Protein AF-A0A9Q3V8D7-F1 (afdb_monomer)

Structure (mmCIF, N/CA/C/O backbone):
data_AF-A0A9Q3V8D7-F1
#
_entry.id   AF-A0A9Q3V8D7-F1
#
loop_
_atom_site.group_PDB
_atom_site.id
_atom_site.type_symbol
_atom_site.label_atom_id
_atom_site.label_alt_id
_atom_site.label_comp_id
_atom_site.label_asym_id
_atom_site.label_entity_id
_atom_site.label_seq_id
_atom_site.pdbx_PDB_ins_code
_atom_site.Cartn_x
_atom_site.Cartn_y
_atom_site.Cartn_z
_atom_site.occupancy
_atom_site.B_iso_or_equiv
_atom_site.auth_seq_id
_atom_site.auth_comp_id
_atom_site.auth_asym_id
_atom_site.auth_atom_id
_atom_site.pdbx_PDB_model_num
ATOM 1 N N . MET A 1 1 ? -5.210 4.820 -7.169 1.00 57.53 1 MET A N 1
ATOM 2 C CA . MET A 1 1 ? -3.738 4.662 -7.185 1.00 57.53 1 MET A CA 1
ATOM 3 C C . MET A 1 1 ? -3.347 3.950 -8.468 1.00 57.53 1 MET A C 1
ATOM 5 O O . MET A 1 1 ? -3.920 2.905 -8.742 1.00 57.53 1 MET A O 1
ATOM 9 N N . LYS A 1 2 ? -2.452 4.526 -9.281 1.00 47.22 2 LYS A N 1
ATOM 10 C CA . LYS A 1 2 ? -1.842 3.814 -10.414 1.00 47.22 2 LYS A CA 1
ATOM 11 C C . LYS A 1 2 ? -0.611 3.086 -9.882 1.00 47.2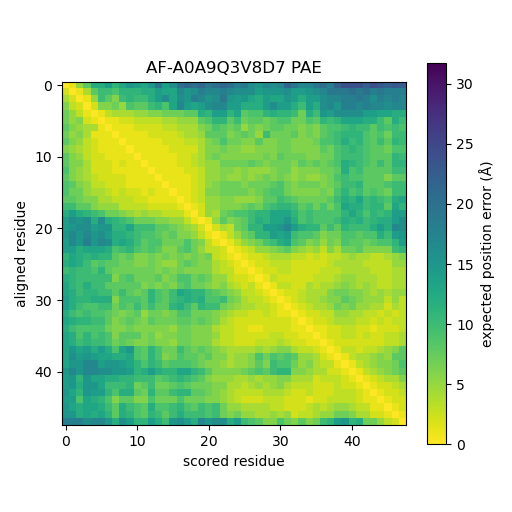2 2 LYS A C 1
ATOM 13 O O . LYS A 1 2 ? 0.267 3.730 -9.321 1.00 47.22 2 LYS A O 1
ATOM 18 N N . VAL A 1 3 ? -0.589 1.767 -10.008 1.00 57.59 3 VAL A N 1
ATOM 19 C CA . VAL A 1 3 ? 0.579 0.932 -9.703 1.00 57.59 3 VAL A CA 1
ATOM 20 C C . VAL A 1 3 ? 1.456 0.831 -10.947 1.00 57.59 3 VAL A C 1
ATOM 22 O O . VAL A 1 3 ? 0.931 0.728 -12.056 1.00 57.59 3 VAL A O 1
ATOM 25 N N . ASN A 1 4 ? 2.777 0.888 -10.769 1.00 64.31 4 ASN A N 1
ATOM 26 C CA . ASN A 1 4 ? 3.727 0.910 -11.885 1.00 64.31 4 ASN A CA 1
ATOM 27 C C . ASN A 1 4 ? 4.249 -0.489 -12.252 1.00 64.31 4 ASN A C 1
ATOM 29 O O . ASN A 1 4 ? 4.733 -0.672 -13.367 1.00 64.31 4 ASN A O 1
ATOM 33 N N . THR A 1 5 ? 4.147 -1.479 -11.354 1.00 71.44 5 THR A N 1
ATOM 34 C CA . THR A 1 5 ? 4.554 -2.871 -11.625 1.00 71.44 5 THR A CA 1
ATOM 35 C C . THR A 1 5 ? 3.547 -3.892 -11.091 1.00 71.44 5 THR A C 1
ATOM 37 O O . THR A 1 5 ? 2.700 -3.585 -10.249 1.00 71.44 5 THR A O 1
ATOM 40 N N . VAL A 1 6 ? 3.644 -5.131 -11.585 1.00 75.94 6 VAL A N 1
ATOM 41 C CA . VAL A 1 6 ? 2.782 -6.247 -11.164 1.00 75.94 6 VAL A CA 1
ATOM 42 C C . VAL A 1 6 ? 3.041 -6.632 -9.703 1.00 75.94 6 VAL A C 1
ATOM 44 O O . VAL A 1 6 ? 2.088 -6.942 -8.991 1.00 75.94 6 VAL A O 1
ATOM 47 N N . GLU A 1 7 ? 4.288 -6.575 -9.216 1.00 71.12 7 GLU A N 1
ATOM 48 C CA . GLU A 1 7 ? 4.570 -6.812 -7.791 1.00 71.12 7 GLU A CA 1
ATOM 49 C C . GLU A 1 7 ? 3.894 -5.767 -6.904 1.00 71.12 7 GLU A C 1
ATOM 51 O O . GLU A 1 7 ? 3.251 -6.119 -5.918 1.00 71.12 7 GLU A O 1
ATOM 56 N N . GLN A 1 8 ? 3.966 -4.493 -7.296 1.00 67.75 8 GLN A N 1
ATOM 57 C CA . GLN A 1 8 ? 3.320 -3.405 -6.566 1.00 67.75 8 GLN A CA 1
ATOM 58 C C . GLN A 1 8 ? 1.798 -3.584 -6.496 1.00 67.75 8 GLN A C 1
ATOM 60 O O . GLN A 1 8 ? 1.196 -3.305 -5.461 1.00 67.75 8 GLN A O 1
ATOM 65 N N . PHE A 1 9 ? 1.174 -4.093 -7.565 1.00 76.81 9 PHE A N 1
ATOM 66 C CA . PHE A 1 9 ? -0.248 -4.443 -7.558 1.00 76.81 9 PHE A CA 1
ATOM 67 C C . PHE A 1 9 ? -0.562 -5.543 -6.541 1.00 76.81 9 PHE A C 1
ATOM 69 O O . PHE A 1 9 ? -1.479 -5.382 -5.743 1.0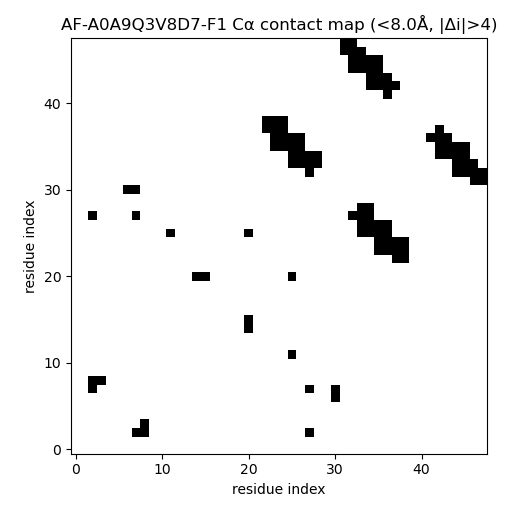0 76.81 9 PHE A O 1
ATOM 76 N N . LYS A 1 10 ? 0.221 -6.630 -6.527 1.00 77.56 10 LYS A N 1
ATOM 77 C CA . LYS A 1 10 ? 0.011 -7.758 -5.605 1.00 77.56 10 LYS A CA 1
ATOM 78 C C . LYS A 1 10 ? 0.174 -7.359 -4.143 1.00 77.56 10 LYS A C 1
ATOM 80 O O . LYS A 1 10 ? -0.634 -7.766 -3.318 1.00 77.56 10 LYS A O 1
ATOM 85 N N . VAL A 1 11 ? 1.188 -6.551 -3.827 1.00 75.12 11 VAL A N 1
ATOM 86 C CA . VAL A 1 11 ? 1.385 -6.026 -2.467 1.00 75.12 11 VAL A CA 1
ATOM 87 C C . VAL A 1 11 ? 0.197 -5.159 -2.059 1.00 75.12 11 VAL A C 1
ATOM 89 O O . VAL A 1 11 ? -0.311 -5.290 -0.951 1.00 75.12 11 VAL A O 1
ATOM 92 N N . LEU A 1 12 ? -0.290 -4.305 -2.960 1.00 74.00 12 LEU A N 1
ATOM 93 C CA . LEU A 1 12 ? -1.417 -3.427 -2.668 1.00 74.00 12 LEU A CA 1
ATOM 94 C C . LEU A 1 12 ? -2.728 -4.207 -2.486 1.00 74.00 12 LEU A C 1
ATOM 96 O O . LEU A 1 12 ? -3.474 -3.891 -1.569 1.00 74.00 12 LEU A O 1
ATOM 100 N N . GLU A 1 13 ? -2.988 -5.232 -3.303 1.00 78.19 13 GLU A N 1
ATOM 101 C CA . GLU A 1 13 ? -4.120 -6.161 -3.133 1.00 78.19 13 GLU A CA 1
ATOM 102 C C . GLU A 1 13 ? -4.032 -6.929 -1.812 1.00 78.19 13 GLU A C 1
ATOM 104 O O . GLU A 1 13 ? -4.996 -6.938 -1.056 1.00 78.19 13 GLU A O 1
ATOM 109 N N . PHE A 1 14 ? -2.859 -7.476 -1.475 1.00 78.38 14 PHE A N 1
ATOM 110 C CA . PHE A 1 14 ? -2.642 -8.155 -0.197 1.00 78.38 14 PHE A CA 1
ATOM 111 C C . PHE A 1 14 ? -2.937 -7.229 0.989 1.00 78.38 14 PHE A C 1
ATOM 113 O O . PHE A 1 14 ? -3.614 -7.623 1.937 1.00 78.38 14 PHE A O 1
ATOM 120 N N . LEU A 1 15 ? -2.479 -5.978 0.929 1.00 75.06 15 LEU A N 1
ATOM 121 C CA . LEU A 1 15 ? -2.778 -4.995 1.966 1.00 75.06 15 LEU A CA 1
ATOM 122 C C . LEU A 1 15 ? -4.272 -4.651 2.011 1.00 75.06 15 LEU A C 1
ATOM 124 O O . LEU A 1 15 ? -4.807 -4.518 3.104 1.00 75.06 15 LEU A O 1
ATOM 128 N N . LYS A 1 16 ? -4.962 -4.563 0.864 1.00 73.44 16 LYS A N 1
ATOM 129 C CA . LYS A 1 16 ? -6.419 -4.345 0.839 1.00 73.44 16 LYS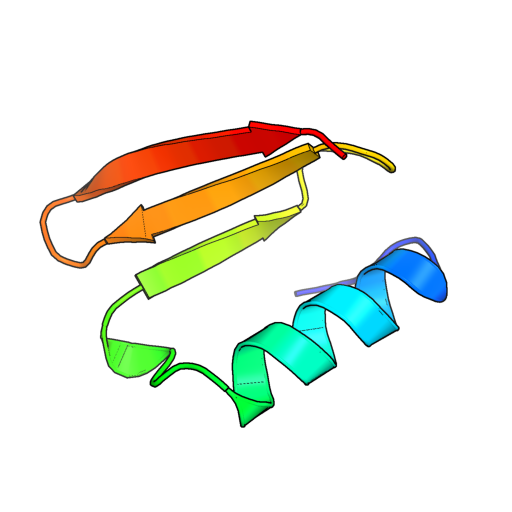 A CA 1
ATOM 130 C C . LYS A 1 16 ? -7.195 -5.480 1.502 1.00 73.44 16 LYS A C 1
ATOM 132 O O . LYS A 1 16 ? -8.206 -5.218 2.141 1.00 73.44 16 LYS A O 1
ATOM 137 N N . GLU A 1 17 ? -6.767 -6.721 1.292 1.00 77.38 17 GLU A N 1
ATOM 138 C CA . GLU A 1 17 ? -7.463 -7.904 1.808 1.00 77.38 17 GLU A CA 1
ATOM 139 C C . GLU A 1 17 ? -7.216 -8.122 3.302 1.00 77.38 17 GLU A C 1
ATOM 141 O O . GLU A 1 17 ? -8.110 -8.574 4.011 1.00 77.38 17 GLU A O 1
ATOM 146 N N . ASN A 1 18 ? -6.010 -7.809 3.786 1.00 74.81 18 ASN A N 1
ATOM 147 C CA . ASN A 1 18 ? -5.611 -8.097 5.167 1.00 74.81 18 ASN A CA 1
ATOM 148 C C . ASN A 1 18 ? -5.856 -6.934 6.131 1.00 74.81 18 ASN A C 1
ATOM 150 O O . ASN A 1 18 ? -5.870 -7.143 7.342 1.00 74.81 18 ASN A O 1
ATOM 154 N N . PHE A 1 19 ? -6.028 -5.717 5.618 1.00 70.56 19 PHE A N 1
ATOM 155 C CA . PHE A 1 19 ? -6.119 -4.524 6.441 1.00 70.56 19 PHE A CA 1
ATOM 156 C C . PHE A 1 19 ? -7.336 -3.662 6.069 1.00 70.56 19 PHE A C 1
ATOM 158 O O . PHE A 1 19 ? -7.597 -3.392 4.898 1.00 70.56 19 PHE A O 1
ATOM 165 N N . GLU A 1 20 ? -8.059 -3.159 7.076 1.00 68.25 20 GLU A N 1
ATOM 166 C CA . GLU A 1 20 ? -9.127 -2.169 6.887 1.00 68.25 20 GLU A CA 1
ATOM 167 C C . GLU A 1 20 ? -8.558 -0.814 6.431 1.00 68.25 20 GLU A C 1
ATOM 169 O O . GLU A 1 20 ? -8.311 0.083 7.232 1.00 68.25 20 GLU A O 1
ATOM 174 N N . LEU A 1 21 ? -8.388 -0.631 5.118 1.00 63.16 21 LEU A N 1
ATOM 175 C CA . LEU A 1 21 ? -7.831 0.588 4.500 1.00 63.16 21 LEU A CA 1
ATOM 176 C C . LEU A 1 21 ? -8.545 1.899 4.865 1.00 63.16 21 LEU A C 1
ATOM 178 O O . LEU A 1 21 ? -8.039 2.976 4.560 1.00 63.16 21 LEU A O 1
ATOM 182 N N . ASN A 1 22 ? -9.718 1.833 5.493 1.00 65.25 22 ASN A N 1
ATOM 183 C CA . ASN A 1 22 ? -10.395 3.016 6.016 1.00 65.25 22 ASN A CA 1
ATOM 184 C C . ASN A 1 22 ? -9.626 3.667 7.175 1.00 65.25 22 ASN A C 1
ATOM 186 O O . ASN A 1 22 ? -9.876 4.831 7.476 1.00 65.25 22 ASN A O 1
ATOM 190 N N . LEU A 1 23 ? -8.700 2.939 7.803 1.00 68.56 23 LEU A N 1
ATOM 191 C CA . LEU A 1 23 ? -7.893 3.423 8.919 1.00 68.56 23 LEU A CA 1
ATOM 192 C C . LEU A 1 23 ? -6.501 3.905 8.481 1.00 68.56 23 LEU A C 1
ATOM 194 O O . LEU A 1 23 ? -5.870 4.656 9.211 1.00 68.56 23 LEU A O 1
ATOM 198 N N . PHE A 1 24 ? -6.023 3.548 7.283 1.00 71.88 24 PHE A N 1
ATOM 199 C CA . PHE A 1 24 ? -4.674 3.919 6.838 1.00 71.88 24 PHE A CA 1
ATOM 200 C C . PHE A 1 24 ? -4.550 4.067 5.321 1.00 71.88 24 PHE A C 1
ATOM 202 O O . PHE A 1 24 ? -5.072 3.297 4.515 1.00 71.88 24 PHE A O 1
ATOM 209 N N . LYS A 1 25 ? -3.755 5.056 4.922 1.00 75.69 25 LYS A N 1
ATOM 210 C CA . LYS A 1 25 ? -3.374 5.342 3.546 1.00 75.69 25 LYS A CA 1
ATOM 211 C C . LYS A 1 25 ? -2.039 4.674 3.223 1.00 75.69 25 LYS A C 1
ATOM 213 O O . LYS A 1 25 ? -1.010 4.997 3.813 1.00 75.69 25 LYS A O 1
ATOM 218 N N . VAL A 1 26 ? -2.043 3.791 2.230 1.00 75.50 26 VAL A N 1
ATOM 219 C CA . VAL A 1 26 ? -0.833 3.118 1.737 1.00 75.50 26 VAL A CA 1
ATOM 220 C C . VAL A 1 26 ? -0.313 3.819 0.482 1.00 75.50 26 VAL A C 1
ATOM 222 O O . VAL 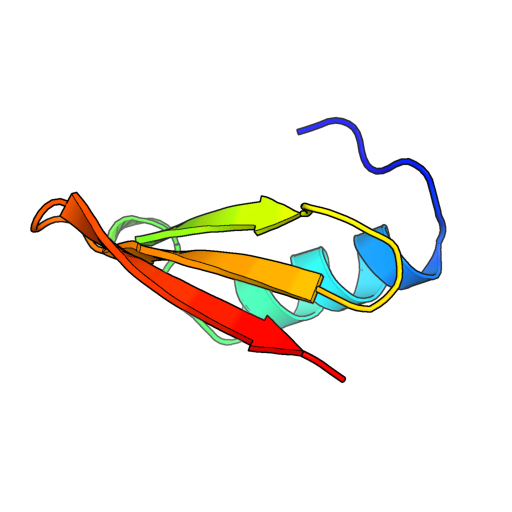A 1 26 ? -1.002 3.879 -0.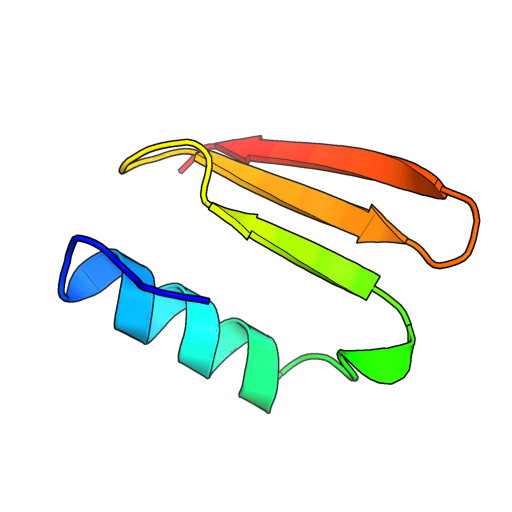528 1.00 75.50 26 VAL A O 1
ATOM 225 N N . GLU A 1 27 ? 0.916 4.322 0.509 1.00 76.94 27 GLU A N 1
ATOM 226 C CA . GLU A 1 27 ? 1.605 4.934 -0.627 1.00 76.94 27 GLU A CA 1
ATOM 227 C C . GLU A 1 27 ? 2.822 4.095 -1.031 1.00 76.94 27 GLU A C 1
ATOM 229 O O . GLU A 1 27 ? 3.746 3.878 -0.253 1.00 76.94 27 GLU A O 1
ATOM 234 N N . LEU A 1 28 ? 2.851 3.634 -2.278 1.00 75.06 28 LEU A N 1
ATOM 235 C CA . LEU A 1 28 ? 4.024 2.979 -2.853 1.00 75.06 28 LEU A CA 1
ATOM 236 C C . LEU A 1 28 ? 5.087 4.026 -3.196 1.00 75.06 28 LEU A C 1
ATOM 238 O O . LEU A 1 28 ? 4.845 4.882 -4.046 1.00 75.06 28 LEU A O 1
ATOM 242 N N . LEU A 1 29 ? 6.250 3.949 -2.544 1.00 78.19 29 LEU A N 1
ATOM 243 C CA . LEU A 1 29 ? 7.367 4.864 -2.796 1.00 78.19 29 LEU A CA 1
ATOM 244 C C . LEU A 1 29 ? 8.258 4.346 -3.926 1.00 78.19 29 LEU A C 1
ATOM 246 O O . LEU A 1 29 ? 8.589 5.089 -4.847 1.00 78.19 29 LEU A O 1
ATOM 250 N N . ASP A 1 30 ? 8.623 3.065 -3.878 1.00 74.62 30 ASP A N 1
ATOM 251 C CA . ASP A 1 30 ? 9.473 2.441 -4.888 1.00 74.62 30 ASP A CA 1
ATOM 252 C C . ASP A 1 30 ? 9.170 0.934 -5.034 1.00 74.62 30 ASP A C 1
ATOM 254 O O . ASP A 1 30 ? 8.093 0.457 -4.671 1.00 74.62 30 ASP A O 1
ATOM 258 N N . ARG A 1 31 ? 10.070 0.184 -5.681 1.00 71.19 31 ARG A N 1
ATOM 259 C CA . ARG A 1 31 ? 9.910 -1.264 -5.888 1.00 71.19 31 ARG A CA 1
ATOM 260 C C . ARG A 1 31 ? 10.101 -2.094 -4.621 1.00 71.19 31 ARG A C 1
ATOM 262 O O . ARG A 1 31 ? 9.716 -3.245 -4.653 1.00 71.19 31 ARG A O 1
ATOM 269 N N . TYR A 1 32 ? 10.677 -1.537 -3.568 1.00 76.50 32 TYR A N 1
ATOM 270 C CA . TYR A 1 32 ? 11.067 -2.210 -2.328 1.00 76.50 32 TYR A CA 1
ATOM 271 C C . TYR A 1 32 ? 10.517 -1.503 -1.083 1.00 76.50 32 TYR A C 1
ATOM 273 O O . TYR A 1 32 ? 10.615 -2.024 0.021 1.00 76.50 32 TYR A O 1
ATOM 281 N N . SER A 1 33 ? 9.927 -0.318 -1.241 1.00 80.12 33 SER A N 1
ATOM 282 C CA . SER A 1 33 ? 9.490 0.534 -0.144 1.00 80.12 33 SER A CA 1
ATOM 283 C C . SER A 1 33 ? 8.018 0.908 -0.278 1.00 80.12 33 SER A C 1
ATOM 285 O O . SER A 1 33 ? 7.579 1.464 -1.293 1.00 80.12 33 SER A O 1
ATOM 287 N N . ILE A 1 34 ? 7.270 0.689 0.799 1.00 81.50 34 ILE A N 1
ATOM 288 C CA . ILE A 1 34 ? 5.897 1.164 0.970 1.00 81.50 34 ILE A CA 1
ATOM 289 C C . ILE A 1 34 ? 5.830 2.091 2.180 1.00 81.50 34 ILE A C 1
ATOM 291 O O . ILE A 1 34 ? 6.444 1.842 3.215 1.00 81.50 34 ILE A O 1
ATOM 295 N N . LYS A 1 35 ? 5.077 3.175 2.050 1.00 83.81 35 LYS A N 1
ATOM 296 C CA . LYS A 1 35 ? 4.746 4.085 3.136 1.00 83.81 35 LYS A CA 1
ATOM 297 C C . LYS A 1 35 ? 3.320 3.810 3.577 1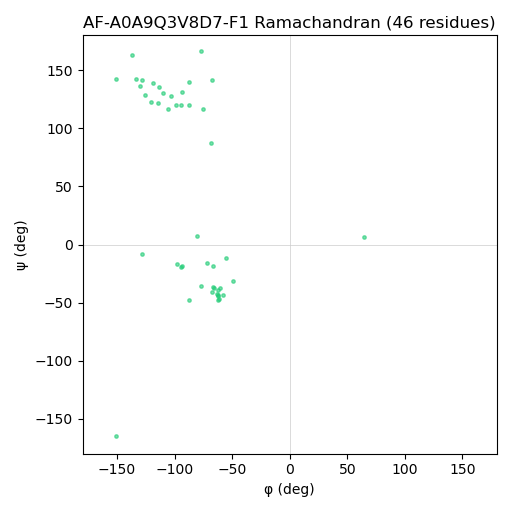.00 83.81 35 LYS A C 1
ATOM 299 O O . LYS A 1 35 ? 2.404 3.809 2.764 1.00 83.81 35 LYS A O 1
ATOM 304 N N . ILE A 1 36 ? 3.131 3.602 4.864 1.00 81.19 36 ILE A N 1
ATOM 305 C CA . ILE A 1 36 ? 1.820 3.454 5.484 1.00 81.19 36 ILE A CA 1
ATOM 306 C C . ILE A 1 36 ? 1.608 4.700 6.330 1.00 81.19 36 ILE A C 1
ATOM 308 O O . ILE A 1 36 ? 2.509 5.099 7.061 1.00 81.1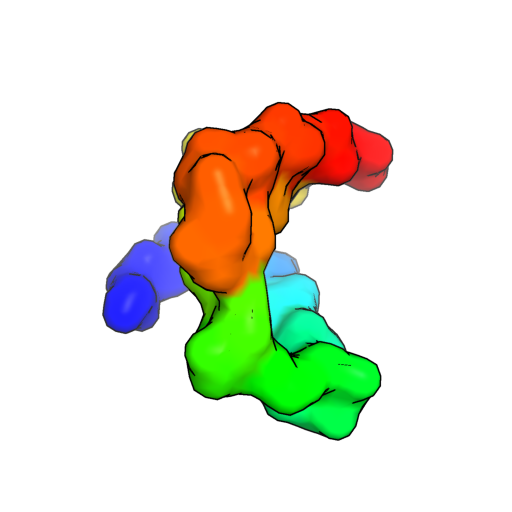9 36 ILE A O 1
ATOM 312 N N . THR A 1 37 ? 0.462 5.350 6.175 1.00 82.88 37 THR A N 1
ATOM 313 C CA . THR A 1 37 ? 0.068 6.523 6.961 1.00 82.88 37 THR A CA 1
ATOM 314 C C . THR A 1 37 ? -1.229 6.196 7.675 1.00 82.88 37 THR A C 1
ATOM 316 O O . THR A 1 37 ? -2.193 5.835 7.009 1.00 82.88 37 THR A O 1
ATOM 319 N N . ASP A 1 38 ? -1.257 6.300 8.994 1.00 80.56 38 ASP A N 1
ATOM 320 C CA . ASP A 1 38 ? -2.468 6.092 9.789 1.00 80.56 38 ASP A CA 1
ATOM 321 C C . ASP A 1 38 ? -3.394 7.323 9.711 1.00 80.56 38 ASP A C 1
ATOM 323 O O . ASP A 1 38 ? -3.007 8.411 9.274 1.00 80.56 38 ASP A O 1
ATOM 327 N N . SER A 1 39 ? -4.632 7.146 10.150 1.00 76.44 39 SER A N 1
ATOM 328 C CA . SER A 1 39 ? -5.643 8.161 10.433 1.00 76.44 39 SER A CA 1
ATOM 329 C C . SER A 1 39 ? -5.140 9.314 11.315 1.00 76.44 39 SER A C 1
ATOM 331 O O . SER A 1 39 ? -5.546 10.458 11.108 1.00 76.44 39 SER A O 1
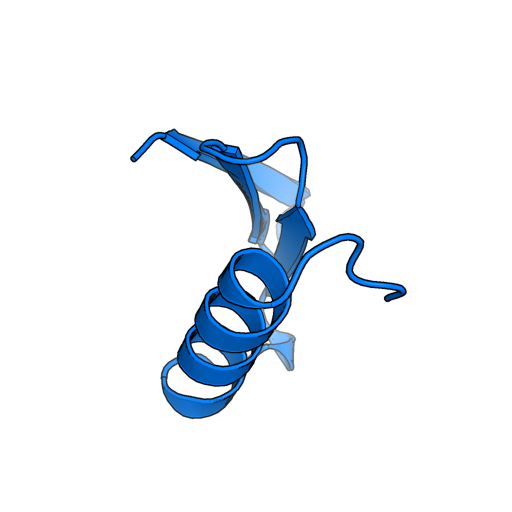ATOM 333 N N . GLU A 1 40 ? -4.191 9.058 12.220 1.00 81.44 40 GLU A N 1
ATOM 334 C CA . GLU A 1 40 ? -3.538 10.083 13.052 1.00 81.44 40 GLU A CA 1
ATOM 335 C C . GLU A 1 40 ? -2.411 10.844 12.325 1.00 81.44 40 GLU A C 1
ATOM 337 O O . GLU A 1 40 ? -1.710 11.660 12.916 1.00 81.44 40 GLU A O 1
ATOM 342 N N . SER A 1 41 ? -2.243 10.622 11.015 1.00 75.88 41 SER A N 1
ATOM 343 C CA . SER A 1 41 ? -1.179 11.201 10.177 1.00 75.88 41 SER A CA 1
ATOM 344 C C . SER A 1 41 ? 0.247 10.777 10.545 1.00 75.88 41 SER A C 1
ATOM 346 O O . SER A 1 41 ? 1.205 11.260 9.932 1.00 75.88 41 SER A O 1
ATOM 348 N N . GLU A 1 42 ? 0.416 9.840 11.479 1.00 82.62 42 GLU A N 1
ATOM 349 C CA . GLU A 1 42 ? 1.686 9.149 11.665 1.00 82.62 42 GLU A CA 1
ATOM 350 C C . GLU A 1 42 ? 1.985 8.270 10.454 1.00 82.62 42 GLU A C 1
ATOM 352 O O . GLU A 1 42 ? 1.091 7.662 9.863 1.00 82.62 42 GLU A O 1
ATOM 357 N N . SER A 1 43 ? 3.255 8.218 10.050 1.00 83.50 43 SER A N 1
ATOM 358 C CA . SER A 1 43 ? 3.652 7.427 8.891 1.00 83.50 43 SER A CA 1
ATOM 359 C C . SER A 1 43 ? 4.889 6.591 9.152 1.00 83.50 43 SER A C 1
ATOM 361 O O . SER A 1 43 ? 5.837 7.038 9.795 1.00 83.50 43 SER A O 1
ATOM 363 N N . MET A 1 44 ? 4.885 5.387 8.593 1.00 83.12 44 MET A N 1
ATOM 364 C CA . MET A 1 44 ? 5.970 4.425 8.683 1.00 83.12 44 MET A CA 1
ATOM 365 C C . MET A 1 44 ? 6.355 3.947 7.285 1.00 83.12 44 MET A C 1
ATOM 367 O O . MET A 1 44 ? 5.501 3.763 6.418 1.00 83.12 44 MET A O 1
ATOM 371 N N . ILE A 1 45 ? 7.654 3.755 7.061 1.00 82.81 45 ILE A N 1
ATOM 372 C CA . ILE A 1 45 ? 8.183 3.223 5.804 1.00 82.81 45 ILE A CA 1
ATOM 373 C C . ILE A 1 45 ? 8.624 1.785 6.048 1.00 82.81 45 ILE A C 1
ATOM 375 O O . ILE A 1 45 ? 9.561 1.542 6.806 1.00 82.81 45 ILE A O 1
ATOM 379 N N . PHE A 1 46 ? 7.973 0.850 5.368 1.00 76.56 46 PHE A N 1
ATOM 380 C CA . PHE A 1 46 ? 8.396 -0.541 5.308 1.00 76.56 46 PHE A CA 1
ATOM 381 C C . PHE A 1 46 ? 9.269 -0.751 4.079 1.00 76.56 46 PHE A C 1
ATOM 383 O O . PHE A 1 46 ? 8.898 -0.345 2.977 1.00 76.56 46 PHE A O 1
ATOM 390 N N . LYS A 1 47 ? 10.424 -1.387 4.285 1.00 77.50 47 LYS A N 1
ATOM 391 C CA . LYS A 1 47 ? 11.352 -1.808 3.231 1.00 77.50 47 LYS A CA 1
ATOM 392 C C . LYS A 1 47 ? 11.397 -3.332 3.185 1.00 77.50 47 LYS A C 1
ATOM 394 O O . LYS A 1 47 ? 11.473 -3.942 4.252 1.00 77.50 47 LYS A O 1
ATOM 399 N N . TYR A 1 48 ? 11.357 -3.913 1.988 1.00 65.38 48 TYR A N 1
ATOM 400 C CA . TYR A 1 48 ? 11.433 -5.355 1.748 1.00 65.38 48 TYR A CA 1
ATOM 401 C C . TYR A 1 48 ? 12.564 -5.725 0.787 1.00 65.38 48 TYR A C 1
ATOM 403 O O . TYR A 1 48 ? 12.870 -4.918 -0.119 1.00 65.38 48 TYR A O 1
#

Foldseek 3Di:
DDDPDPQSVVVVVVCVVPDDCVFWDWDDPDPFWIWIAGPVRDIDIGGD

Secondary structure (DSSP, 8-state):
---SSHHHHHHHHHHHHHS-TTSEEEEE-SSSEEEEEETTS-EEEEE-

Radius of gyration: 10.34 Å; Cα contacts (8 Å, |Δi|>4): 55; chains: 1; bounding box: 22×19×25 Å

Organism: NCBI:txid36828

pLDDT: mean 74.17, std 7.43, range [47.22, 83.81]

Nearest PDB structures (foldseek):
  8alo-assembly1_B  TM=4.831E-01  e=2.017E-01  Vibrio cholerae
  7put-as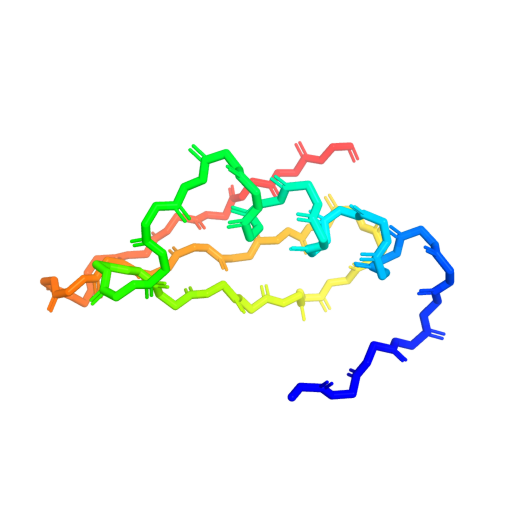sembly2_C-2  TM=5.531E-01  e=9.639E-01  Brugia malayi
  2la7-assembly1_A  TM=3.886E-01  e=7.050E-01  Paraburkholderia xenovorans LB400
  5vhh-assembly1_A  TM=4.663E-01  e=1.590E+00  Homo sapiens
  5vhs-assembly1_A  TM=4.710E-01  e=2.042E+00  Homo sapiens

Solvent-accessible surface area (backbone atoms only — not comparable to full-atom values): 2988 Å² total; per-residue (Å²): 136,90,68,92,47,71,67,56,43,52,54,51,50,51,48,58,76,76,38,73,59,92,50,38,53,78,43,79,74,57,99,46,32,37,35,42,26,42,78,86,69,51,71,50,76,49,74,108

Sequence (48 aa):
MKVNTVEQFKVLEFLKENFELNLFKVELLDRYSIKITDSESESMIFKY

Mean predicted aligned error: 7.23 Å